Protein AF-A0A0N1IQA2-F1 (afdb_monomer)

Foldseek 3Di:
DVVVVVPPPPPDDDDDDDDPDDDDPPPPPDPDDPFQWDKDKDKDFDQWDQAPVRDIWGFDQDPPPPGGTDIDIAIATPAQAGDPDGFGKGFFWDKDKTKTKDKDFDPDPDPPPPDDDDDDPPDDAPDQDPVHGIDIDIDIGIHTHRDYIDGDHPCPCVPPPVVVVPD

Nearest PDB structures (foldseek):
  1aoc-assembly1_B  TM=6.860E-01  e=1.472E-03  Tachypleus tridentatus
  4ec7-assembly1_B  TM=6.957E-01  e=1.090E-02  Naja atra
  1b8k-assembly1_A-2  TM=7.485E-01  e=1.873E-02  Homo sapiens
  4edw-assembly1_V  TM=5.921E-01  e=2.026E-01  Homo sapiens

InterPro domains:
  IPR029034 Cystine-knot cytokine [G3DSA:2.10.90.10] (34-164)
  IPR029034 Cystine-knot cytokine [SSF57501] (10-104)
  IPR052444 Spaetzle/Toll ligand-like [PTHR23199] (16-161)

pLDDT: mean 76.98, std 18.84, range [36.66, 97.25]

Sequence (167 aa):
MLYRAINGDSAAGPERREDPGAPAPVPARYEGPPTPCPARVEYATPVFARNYQGVWRYVVQIPYEGYFTQTVEVTRCMQSRCHFLEGGCLSSPRWVSLLVAELHQQPQPSHEETLEGSSEKSIHCDTNTSQGCYQVRLYYDWFLVPGSCKCWRPDYFARYVRRHHEL

Structure (mmCIF, N/CA/C/O backbone):
data_AF-A0A0N1IQA2-F1
#
_entry.id   AF-A0A0N1IQA2-F1
#
loop_
_atom_site.group_PDB
_atom_site.id
_atom_site.type_symbol
_atom_site.label_atom_id
_atom_site.label_alt_id
_atom_site.label_comp_id
_atom_site.label_asym_id
_atom_site.label_entity_id
_atom_site.label_seq_id
_atom_site.pdbx_PDB_ins_code
_atom_site.Cartn_x
_atom_site.Cartn_y
_atom_site.Cartn_z
_atom_site.occupancy
_atom_site.B_iso_or_equiv
_atom_site.auth_seq_id
_atom_site.auth_comp_id
_atom_site.auth_asym_id
_atom_site.auth_atom_id
_atom_site.pdbx_PDB_model_num
ATOM 1 N N . MET A 1 1 ? 21.997 19.424 2.024 1.00 49.03 1 MET A N 1
ATOM 2 C CA . MET A 1 1 ? 22.907 19.220 0.871 1.00 49.03 1 MET A CA 1
ATOM 3 C C . MET A 1 1 ? 22.674 17.914 0.096 1.00 49.03 1 MET A C 1
ATOM 5 O O . MET A 1 1 ? 23.255 17.782 -0.968 1.00 49.03 1 MET A O 1
ATOM 9 N N . LEU A 1 2 ? 21.796 16.989 0.522 1.00 49.88 2 LEU A N 1
ATOM 10 C CA . LEU A 1 2 ? 21.521 15.762 -0.255 1.00 49.88 2 LEU A CA 1
ATOM 11 C C . LEU A 1 2 ? 20.707 15.979 -1.551 1.00 49.88 2 LEU A C 1
ATOM 13 O O . LEU A 1 2 ? 20.828 15.186 -2.475 1.00 49.88 2 LEU A O 1
ATOM 17 N N . TYR A 1 3 ? 19.919 17.054 -1.658 1.00 43.47 3 TYR A N 1
ATOM 18 C CA . TYR A 1 3 ? 19.039 17.287 -2.817 1.00 43.47 3 TYR A CA 1
ATOM 19 C C . TYR A 1 3 ? 19.759 17.709 -4.112 1.00 43.47 3 TYR A C 1
ATOM 21 O O . TYR A 1 3 ? 19.180 17.595 -5.186 1.00 43.47 3 TYR A O 1
ATOM 29 N N . ARG A 1 4 ? 21.015 18.177 -4.045 1.00 46.56 4 ARG A N 1
ATOM 30 C CA . ARG A 1 4 ? 21.777 18.590 -5.242 1.00 46.56 4 ARG A CA 1
ATOM 31 C C . ARG A 1 4 ? 22.541 17.451 -5.920 1.00 46.56 4 ARG A C 1
ATOM 33 O O . ARG A 1 4 ? 22.899 17.583 -7.081 1.00 46.56 4 ARG A O 1
ATOM 40 N N . ALA A 1 5 ? 22.747 16.326 -5.237 1.00 48.84 5 ALA A N 1
ATOM 41 C CA . ALA A 1 5 ? 23.515 15.205 -5.783 1.00 48.84 5 ALA A CA 1
ATOM 42 C C . ALA A 1 5 ? 22.717 14.328 -6.768 1.00 48.84 5 ALA A C 1
ATOM 44 O O . ALA A 1 5 ? 23.304 13.534 -7.492 1.00 48.84 5 ALA A O 1
ATOM 45 N N . ILE A 1 6 ? 21.387 14.463 -6.805 1.00 57.91 6 ILE A N 1
ATOM 46 C CA . ILE A 1 6 ? 20.503 13.589 -7.596 1.00 57.91 6 ILE A CA 1
ATOM 47 C C . ILE A 1 6 ? 20.176 14.207 -8.970 1.00 57.91 6 ILE A C 1
ATOM 49 O O . ILE A 1 6 ? 19.879 13.485 -9.914 1.00 57.91 6 ILE A O 1
ATOM 53 N N . ASN A 1 7 ? 20.312 15.532 -9.113 1.00 51.97 7 ASN A N 1
ATOM 54 C CA . ASN A 1 7 ? 19.983 16.267 -10.341 1.00 51.97 7 ASN A CA 1
ATOM 55 C C . ASN A 1 7 ? 21.190 16.554 -11.254 1.00 51.97 7 ASN A C 1
ATOM 57 O O . ASN A 1 7 ? 21.105 17.436 -12.102 1.00 51.97 7 ASN A O 1
ATOM 61 N N . GLY A 1 8 ? 22.297 15.816 -11.112 1.00 50.06 8 GLY A N 1
ATOM 62 C CA . GLY A 1 8 ? 23.388 15.855 -12.091 1.00 50.06 8 GLY A CA 1
ATOM 63 C C . GLY A 1 8 ? 24.014 17.238 -12.299 1.00 50.06 8 GLY A C 1
ATOM 64 O O . GLY A 1 8 ? 24.260 17.624 -13.439 1.00 50.06 8 GLY A O 1
ATOM 65 N N . ASP A 1 9 ? 24.292 17.976 -11.221 1.00 41.97 9 ASP A N 1
ATOM 66 C CA . ASP A 1 9 ? 25.138 19.169 -11.310 1.00 41.97 9 ASP A CA 1
ATOM 67 C C . ASP A 1 9 ? 26.577 18.711 -11.599 1.00 41.97 9 ASP A C 1
ATOM 69 O O . ASP A 1 9 ? 27.296 18.226 -10.722 1.00 41.97 9 ASP A O 1
ATOM 73 N N . SER A 1 10 ? 26.980 18.807 -12.867 1.00 55.59 10 SER A N 1
ATOM 74 C CA . SER A 1 10 ? 28.350 18.553 -13.314 1.00 55.59 10 SER A CA 1
ATOM 75 C C . SER A 1 10 ? 29.241 19.716 -12.875 1.00 55.59 10 SER A C 1
ATOM 77 O O . SER A 1 10 ? 29.574 20.602 -13.657 1.00 55.59 10 SER A O 1
ATOM 79 N N . ALA A 1 11 ? 29.613 19.730 -11.597 1.00 46.84 11 ALA A N 1
ATOM 80 C CA . ALA A 1 11 ? 30.623 20.636 -11.072 1.00 46.84 11 ALA A CA 1
ATOM 81 C C . ALA A 1 11 ? 32.022 20.144 -11.490 1.00 46.84 11 ALA A C 1
ATOM 83 O O . ALA A 1 11 ? 32.588 19.242 -10.879 1.00 46.84 11 ALA A O 1
ATOM 84 N N . ALA A 1 12 ? 32.511 20.734 -12.584 1.00 50.34 12 ALA A N 1
ATOM 85 C CA . ALA A 1 12 ? 33.908 21.001 -12.943 1.00 50.34 12 ALA A CA 1
ATOM 86 C C . ALA A 1 12 ? 34.992 20.037 -12.404 1.00 50.34 12 ALA A C 1
ATOM 88 O O . ALA A 1 12 ? 35.503 20.194 -11.295 1.00 50.34 12 ALA A O 1
ATOM 89 N N . GLY A 1 13 ? 35.421 19.100 -13.257 1.00 47.38 13 GLY A N 1
ATOM 90 C CA . GLY A 1 13 ? 36.760 18.493 -13.202 1.00 47.38 13 GLY A CA 1
ATOM 91 C C . GLY A 1 13 ? 37.785 19.327 -13.995 1.00 47.38 13 GLY A C 1
ATOM 92 O O . GLY A 1 13 ? 37.379 20.205 -14.756 1.00 47.38 13 GLY A O 1
ATOM 93 N N . PRO A 1 14 ? 39.102 19.090 -13.827 1.00 43.81 14 PRO A N 1
ATOM 94 C CA . PRO A 1 14 ? 40.144 20.029 -14.235 1.00 43.81 14 PRO A CA 1
ATOM 95 C C . PRO A 1 14 ? 40.228 20.195 -15.758 1.00 43.81 14 PRO A C 1
ATOM 97 O O . PRO A 1 14 ? 40.210 19.226 -16.518 1.00 43.81 14 PRO A O 1
ATOM 100 N N . GLU A 1 15 ? 40.342 21.457 -16.163 1.00 47.34 15 GLU A N 1
ATOM 101 C CA . GLU A 1 15 ? 40.371 21.986 -17.525 1.00 47.34 15 GLU A CA 1
ATOM 102 C C . GLU A 1 15 ? 41.463 21.312 -18.377 1.00 47.34 15 GLU A C 1
ATOM 104 O O . GLU A 1 15 ? 42.663 21.539 -18.200 1.00 47.34 15 GLU A O 1
ATOM 109 N N . ARG A 1 16 ? 41.056 20.443 -19.312 1.00 53.16 16 ARG A N 1
ATOM 110 C CA . ARG A 1 16 ? 41.934 19.962 -20.384 1.00 53.16 16 ARG A CA 1
ATOM 111 C C . ARG A 1 16 ? 41.804 20.909 -21.571 1.00 53.16 16 ARG A C 1
ATOM 113 O O . ARG A 1 16 ? 40.753 20.978 -22.193 1.00 53.16 16 ARG A O 1
ATOM 120 N N . ARG A 1 17 ? 42.915 21.596 -21.842 1.00 55.62 17 ARG A N 1
ATOM 121 C CA . ARG A 1 17 ? 43.250 22.412 -23.018 1.00 55.62 17 ARG A CA 1
ATOM 122 C C . ARG A 1 17 ? 42.466 21.998 -24.276 1.00 55.62 17 ARG A C 1
ATOM 124 O O . ARG A 1 17 ? 42.678 20.903 -24.791 1.00 55.62 17 ARG A O 1
ATOM 131 N N . GLU A 1 18 ? 41.583 22.882 -24.734 1.00 49.72 18 GLU A N 1
ATOM 132 C CA . GLU A 1 18 ? 40.756 22.701 -25.931 1.00 49.72 18 GLU A CA 1
ATOM 133 C C . GLU A 1 18 ? 41.601 22.753 -27.219 1.00 49.72 18 GLU A C 1
ATOM 135 O O . GLU A 1 18 ? 42.456 23.627 -27.384 1.00 49.72 18 GLU A O 1
ATOM 140 N N . ASP A 1 19 ? 41.348 21.807 -28.125 1.00 48.44 19 ASP A N 1
ATOM 141 C CA . ASP A 1 19 ? 41.850 21.767 -29.503 1.00 48.44 19 ASP A CA 1
ATOM 142 C C . ASP A 1 19 ? 40.754 22.348 -30.427 1.00 48.44 19 ASP A C 1
ATOM 144 O O . ASP A 1 19 ? 39.625 21.837 -30.416 1.00 48.44 19 ASP A O 1
ATOM 148 N N . PRO A 1 20 ? 40.997 23.443 -31.174 1.00 51.84 20 PRO A N 1
ATOM 149 C CA . PRO A 1 20 ? 39.955 24.119 -31.935 1.00 51.84 20 PRO A CA 1
ATOM 150 C C . PRO A 1 20 ? 39.742 23.421 -33.284 1.00 51.84 20 PRO A C 1
ATOM 152 O O . PRO A 1 20 ? 40.435 23.710 -34.257 1.00 51.84 20 PRO A O 1
ATOM 155 N N . GLY A 1 21 ? 38.754 22.527 -33.385 1.00 57.66 21 GLY A N 1
ATOM 156 C CA . GLY A 1 21 ? 38.378 22.015 -34.711 1.00 57.66 21 GLY A CA 1
ATOM 157 C C . GLY A 1 21 ? 37.403 20.848 -34.813 1.00 57.66 21 GLY A C 1
ATOM 158 O O . GLY A 1 21 ? 36.982 20.541 -35.925 1.00 57.66 21 GLY A O 1
ATOM 159 N N . ALA A 1 22 ? 37.004 20.201 -33.717 1.00 56.69 22 ALA A N 1
ATOM 160 C CA . ALA A 1 22 ? 36.025 19.117 -33.781 1.00 56.69 22 ALA A CA 1
ATOM 161 C C . ALA A 1 22 ? 34.660 19.592 -33.252 1.00 56.69 22 ALA A C 1
ATOM 163 O O . ALA A 1 22 ? 34.594 20.051 -32.110 1.00 56.69 22 ALA A O 1
ATOM 164 N N . PRO A 1 23 ? 33.554 19.479 -34.017 1.00 55.62 23 PRO A N 1
ATOM 165 C CA . PRO A 1 23 ? 32.232 19.631 -33.430 1.00 55.62 23 PRO A CA 1
ATOM 166 C C . PRO A 1 23 ? 32.086 18.572 -32.335 1.00 55.62 23 PRO A C 1
ATOM 168 O O . PRO A 1 23 ? 32.235 17.375 -32.594 1.00 55.62 23 PRO A O 1
ATOM 171 N N . ALA A 1 24 ? 31.841 19.020 -31.103 1.00 62.94 24 ALA A N 1
ATOM 172 C CA . ALA A 1 24 ? 31.576 18.128 -29.986 1.00 62.94 24 ALA A CA 1
ATOM 173 C C . ALA A 1 24 ? 30.459 17.145 -30.389 1.00 62.94 24 ALA A C 1
ATOM 175 O O . ALA A 1 24 ? 29.434 17.592 -30.918 1.00 62.94 24 ALA A O 1
ATOM 176 N N . PRO A 1 25 ? 30.620 15.825 -30.176 1.00 59.69 25 PRO A N 1
ATOM 177 C CA . PRO A 1 25 ? 29.540 14.886 -30.419 1.00 59.69 25 PRO A CA 1
ATOM 178 C C . PRO A 1 25 ? 28.387 15.277 -29.498 1.00 59.69 25 PRO A C 1
ATOM 180 O O . PRO A 1 25 ? 28.492 15.183 -28.276 1.00 59.69 25 PRO A O 1
ATOM 183 N N . VAL A 1 26 ? 27.300 15.769 -30.090 1.00 62.41 26 VAL A N 1
ATOM 184 C CA . VAL A 1 26 ? 26.056 16.038 -29.372 1.00 62.41 26 VAL A CA 1
ATOM 185 C C . VAL A 1 26 ? 25.669 14.715 -28.707 1.00 62.41 26 VAL A C 1
ATOM 187 O O . VAL A 1 26 ? 25.480 13.734 -29.433 1.00 62.41 26 VAL A O 1
ATOM 190 N N . PRO A 1 27 ? 25.609 14.615 -27.365 1.00 61.78 27 PRO A N 1
ATOM 191 C CA . PRO A 1 27 ? 25.209 13.369 -26.737 1.00 61.78 27 PRO A CA 1
ATOM 192 C C . PRO A 1 27 ? 23.808 13.051 -27.247 1.00 61.78 27 PRO A C 1
ATOM 194 O O . PRO A 1 27 ? 22.903 13.881 -27.126 1.00 61.78 27 PRO A O 1
ATOM 197 N N . ALA A 1 28 ? 23.655 11.888 -27.886 1.00 64.81 28 ALA A N 1
ATOM 198 C CA . ALA A 1 28 ? 22.371 11.410 -28.370 1.00 64.81 28 ALA A CA 1
ATOM 199 C C . ALA A 1 28 ? 21.373 11.518 -27.213 1.00 64.81 28 ALA A C 1
ATOM 201 O O . ALA A 1 28 ? 21.517 10.829 -26.201 1.00 64.81 28 ALA A O 1
ATOM 202 N N . ARG A 1 29 ? 20.414 12.449 -27.314 1.00 67.44 29 ARG A N 1
ATOM 203 C CA . ARG A 1 29 ? 19.373 12.600 -26.298 1.00 67.44 29 ARG A CA 1
ATOM 204 C C . ARG A 1 29 ? 18.572 11.312 -26.315 1.00 67.44 29 ARG A C 1
ATOM 206 O O . ARG A 1 29 ? 17.855 11.033 -27.269 1.00 67.44 29 ARG A O 1
ATOM 213 N N . TYR A 1 30 ? 18.759 10.511 -25.279 1.00 71.44 30 TYR A N 1
ATOM 214 C CA . TYR A 1 30 ? 18.003 9.294 -25.092 1.00 71.44 30 TYR A CA 1
ATOM 215 C C . TYR A 1 30 ? 16.522 9.662 -24.904 1.00 71.44 30 TYR A C 1
ATOM 217 O O . TYR A 1 30 ? 16.180 10.350 -23.947 1.00 71.44 30 TYR A O 1
ATOM 225 N N . GLU A 1 31 ? 15.661 9.259 -25.843 1.00 81.62 31 GLU A N 1
ATOM 226 C CA . GLU A 1 31 ? 14.232 9.630 -25.880 1.00 81.62 31 GLU A CA 1
ATOM 227 C C . GLU A 1 31 ? 13.337 8.666 -25.076 1.00 81.62 31 GLU A C 1
ATOM 229 O O . GLU A 1 31 ? 12.130 8.865 -24.949 1.00 81.62 31 GLU A O 1
ATOM 234 N N . GLY A 1 32 ? 13.914 7.599 -24.517 1.00 80.56 32 GLY A N 1
ATOM 235 C CA . GLY A 1 32 ? 13.177 6.643 -23.697 1.00 80.56 32 GLY A CA 1
ATOM 236 C C . GLY A 1 32 ? 13.013 7.089 -22.236 1.00 80.56 32 GLY A C 1
ATOM 237 O O . GLY A 1 32 ? 13.513 8.136 -21.820 1.00 80.56 32 GLY A O 1
ATOM 238 N N . PRO A 1 33 ? 12.297 6.292 -21.425 1.00 88.25 33 PRO A N 1
ATOM 239 C CA . PRO A 1 33 ? 11.986 6.658 -20.050 1.00 88.25 33 PRO A CA 1
ATOM 240 C C . PRO A 1 33 ? 13.237 6.794 -19.164 1.00 88.25 33 PRO A C 1
ATOM 242 O O . PRO A 1 33 ? 14.233 6.106 -19.380 1.00 88.25 33 PRO A O 1
ATOM 245 N N . PRO A 1 34 ? 13.173 7.606 -18.093 1.00 87.94 34 PRO A N 1
ATOM 246 C CA . PRO A 1 34 ? 14.312 7.830 -17.198 1.00 87.94 34 PRO A CA 1
ATOM 247 C C . PRO A 1 34 ? 14.717 6.582 -16.397 1.00 87.94 34 PRO A C 1
ATOM 249 O O . PRO A 1 34 ? 15.806 6.536 -15.831 1.00 87.94 34 PRO A O 1
ATOM 252 N N . THR A 1 35 ? 13.850 5.567 -16.321 1.00 91.94 35 THR A N 1
ATOM 253 C CA . THR A 1 35 ? 14.120 4.299 -15.638 1.00 91.94 35 THR A CA 1
ATOM 254 C C . THR A 1 35 ? 13.782 3.115 -16.548 1.00 91.94 35 THR A C 1
ATOM 256 O O . THR A 1 35 ? 12.845 3.202 -17.346 1.00 91.94 35 THR A O 1
ATOM 259 N N . PRO A 1 36 ? 14.467 1.962 -16.401 1.00 93.75 36 PRO A N 1
ATOM 260 C CA . PRO A 1 36 ? 14.134 0.750 -17.155 1.00 93.75 36 PRO A CA 1
ATOM 261 C C . PRO A 1 36 ? 12.693 0.271 -16.945 1.00 93.75 36 PRO A C 1
ATOM 263 O O . PRO A 1 36 ? 12.145 -0.407 -17.808 1.00 93.75 36 PRO A O 1
ATOM 266 N N . CYS A 1 37 ? 12.101 0.612 -15.798 1.00 95.25 37 CYS A N 1
ATOM 267 C CA . CYS A 1 37 ? 10.721 0.312 -15.457 1.00 95.25 37 CYS A CA 1
ATOM 268 C C . CYS A 1 37 ? 10.008 1.581 -14.972 1.00 95.25 37 CYS A C 1
ATOM 270 O O . CYS A 1 37 ? 10.126 1.933 -13.791 1.00 95.25 37 CYS A O 1
ATOM 272 N N . PRO A 1 38 ? 9.259 2.259 -15.857 1.00 95.25 38 PRO A N 1
ATOM 273 C CA . PRO A 1 38 ? 8.406 3.372 -15.471 1.00 95.25 38 PRO A CA 1
ATOM 274 C C . PRO A 1 38 ? 7.377 2.929 -14.430 1.00 95.25 38 PRO A C 1
ATOM 276 O O . PRO A 1 38 ? 6.777 1.853 -14.53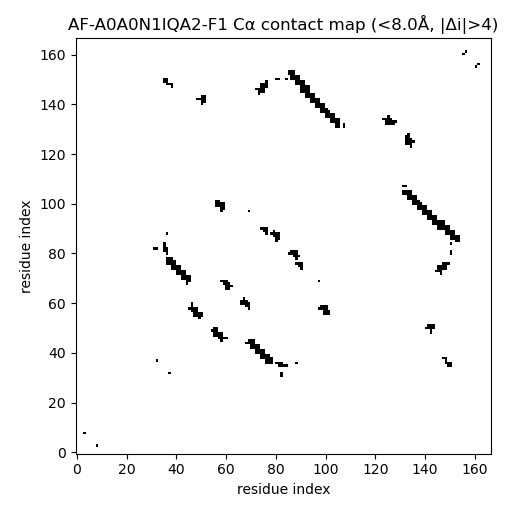7 1.00 95.25 38 PRO A O 1
ATOM 279 N N . ALA A 1 39 ? 7.168 3.765 -13.419 1.00 96.06 39 ALA A N 1
ATOM 280 C CA . ALA A 1 39 ? 6.268 3.483 -12.314 1.00 96.06 39 ALA A CA 1
ATOM 281 C C . ALA A 1 39 ? 5.309 4.647 -12.085 1.00 96.06 39 ALA A C 1
ATOM 283 O O . ALA A 1 39 ? 5.645 5.801 -12.342 1.00 96.06 39 ALA A O 1
ATOM 284 N N . ARG A 1 40 ? 4.132 4.327 -11.551 1.00 95.81 40 ARG A N 1
ATOM 285 C CA . ARG A 1 40 ? 3.150 5.298 -11.079 1.00 95.81 40 ARG A CA 1
ATOM 286 C C . ARG A 1 40 ? 2.942 5.123 -9.583 1.00 95.81 40 ARG A C 1
ATOM 288 O O . ARG A 1 40 ? 2.846 3.996 -9.095 1.00 95.81 40 ARG A O 1
ATOM 295 N N . VAL A 1 41 ? 2.846 6.250 -8.893 1.00 97.19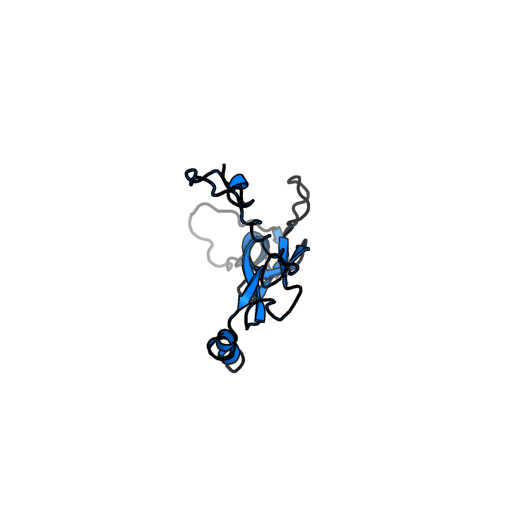 41 VAL A N 1
ATOM 296 C CA . VAL A 1 41 ? 2.480 6.337 -7.481 1.00 97.19 41 VAL A CA 1
ATOM 297 C C . VAL A 1 41 ? 0.986 6.619 -7.366 1.00 97.19 41 VAL A C 1
ATOM 299 O O . VAL A 1 41 ? 0.452 7.481 -8.062 1.00 97.19 41 VAL A O 1
ATOM 302 N N . GLU A 1 42 ? 0.316 5.885 -6.487 1.00 96.56 42 GLU A N 1
ATOM 303 C CA . GLU A 1 42 ? -1.068 6.120 -6.089 1.00 96.56 42 GLU A CA 1
ATOM 304 C C . GLU A 1 42 ? -1.162 6.227 -4.572 1.00 96.56 42 GLU A C 1
ATOM 306 O O . GLU A 1 42 ? -0.535 5.453 -3.854 1.00 96.56 42 GLU A O 1
ATOM 311 N N . TYR A 1 43 ? -1.972 7.157 -4.079 1.00 95.44 43 TYR A N 1
ATOM 312 C CA . TYR A 1 43 ? -2.231 7.301 -2.651 1.00 95.44 43 TYR A CA 1
ATOM 313 C C . TYR A 1 43 ? -3.538 6.600 -2.286 1.00 95.44 43 TYR A C 1
ATOM 315 O O . TYR A 1 43 ? -4.568 6.832 -2.917 1.00 95.44 43 TYR A O 1
ATOM 323 N N . ALA A 1 44 ? -3.491 5.745 -1.268 1.00 93.44 44 ALA A N 1
ATOM 324 C CA . ALA A 1 44 ? -4.642 5.009 -0.759 1.00 93.44 44 ALA A CA 1
ATOM 325 C C . ALA A 1 44 ? -4.857 5.296 0.730 1.00 93.44 44 ALA A C 1
ATOM 327 O O . ALA A 1 44 ? -3.896 5.391 1.489 1.00 93.44 44 ALA A O 1
ATOM 328 N N . THR A 1 45 ? -6.115 5.382 1.154 1.00 93.12 45 THR A N 1
ATOM 329 C CA . THR A 1 45 ? -6.528 5.554 2.556 1.00 93.12 45 THR A CA 1
ATOM 330 C C . THR A 1 45 ? -7.306 4.314 3.012 1.00 93.12 45 THR A C 1
ATOM 332 O O . THR A 1 45 ? -8.539 4.311 3.009 1.00 93.12 45 THR A O 1
ATOM 335 N N . PRO A 1 46 ? -6.619 3.198 3.326 1.00 92.25 46 PRO A N 1
ATOM 336 C CA . PRO A 1 46 ? -7.297 1.948 3.645 1.00 92.25 46 PRO A CA 1
ATOM 337 C C . PRO A 1 46 ? -8.077 2.064 4.959 1.00 92.25 46 PRO A C 1
ATOM 339 O O . PRO A 1 46 ? -7.548 2.545 5.954 1.00 92.25 46 PRO A O 1
ATOM 342 N N . VAL A 1 47 ? -9.317 1.568 4.965 1.00 91.38 47 VAL A N 1
ATOM 343 C CA . VAL A 1 47 ? -10.084 1.286 6.198 1.00 91.38 47 VAL A CA 1
ATOM 344 C C . VAL A 1 47 ? -9.785 -0.134 6.690 1.00 91.38 47 VAL A C 1
ATOM 346 O O . VAL A 1 47 ? -9.735 -0.398 7.887 1.00 91.38 47 VAL A O 1
ATOM 349 N N . PHE A 1 48 ? -9.514 -1.048 5.756 1.00 92.88 48 PHE A N 1
ATOM 350 C CA . PHE A 1 48 ? -9.127 -2.426 6.030 1.00 92.88 48 PHE A CA 1
ATOM 351 C C . PHE A 1 48 ? -7.885 -2.781 5.220 1.00 92.88 48 PHE A C 1
ATOM 353 O O . PHE A 1 48 ? -7.788 -2.437 4.040 1.00 92.88 48 PHE A O 1
ATOM 360 N N . ALA A 1 49 ? -6.954 -3.506 5.833 1.00 93.94 49 ALA A N 1
ATOM 361 C CA . ALA A 1 49 ? -5.760 -3.995 5.155 1.00 93.94 49 ALA A CA 1
ATOM 362 C C . ALA A 1 49 ? -5.351 -5.372 5.687 1.00 93.94 49 ALA A C 1
ATOM 364 O O . ALA A 1 49 ? -5.594 -5.692 6.850 1.00 93.94 49 ALA A O 1
ATOM 365 N N . ARG A 1 50 ? -4.721 -6.191 4.838 1.00 94.38 50 ARG A N 1
ATOM 366 C CA . ARG A 1 50 ? -4.080 -7.441 5.266 1.00 94.38 50 ARG A CA 1
ATOM 367 C C . ARG A 1 50 ? -2.642 -7.172 5.669 1.00 94.38 50 ARG A C 1
ATOM 369 O O . ARG A 1 50 ? -1.888 -6.614 4.873 1.00 94.38 50 ARG A O 1
ATOM 376 N N . ASN A 1 51 ? -2.269 -7.584 6.872 1.00 93.38 51 ASN A N 1
ATOM 377 C CA . ASN A 1 51 ? -0.891 -7.481 7.336 1.00 93.38 51 ASN A CA 1
ATOM 378 C C . ASN A 1 51 ? 0.029 -8.487 6.615 1.00 93.38 51 ASN A C 1
ATOM 380 O O . ASN A 1 51 ? -0.413 -9.276 5.775 1.00 93.38 51 ASN A O 1
ATOM 384 N N . TYR A 1 52 ? 1.318 -8.486 6.955 1.00 92.56 52 TYR A N 1
ATOM 385 C CA . TYR A 1 52 ? 2.304 -9.394 6.350 1.00 92.56 52 TYR A CA 1
ATOM 386 C C . TYR A 1 52 ? 2.030 -10.891 6.577 1.00 92.56 52 TYR A C 1
ATOM 388 O O . TYR A 1 52 ? 2.554 -11.721 5.840 1.00 92.56 52 TYR A O 1
ATOM 396 N N . GLN A 1 53 ? 1.201 -11.233 7.567 1.00 93.81 53 GLN A N 1
ATOM 397 C CA . GLN A 1 53 ? 0.759 -12.599 7.864 1.00 93.81 53 GLN A CA 1
ATOM 398 C C . GLN A 1 53 ? -0.553 -12.961 7.145 1.00 93.81 53 GLN A C 1
ATOM 400 O O . GLN A 1 53 ? -1.057 -14.068 7.303 1.00 93.81 53 GLN A O 1
ATOM 405 N N . GLY A 1 54 ? -1.133 -12.039 6.368 1.00 92.88 54 GLY A N 1
ATOM 406 C CA . GLY A 1 54 ? -2.399 -12.237 5.658 1.00 92.88 54 GLY A CA 1
ATOM 407 C C . GLY A 1 54 ? -3.656 -11.986 6.499 1.00 92.88 54 GLY A C 1
ATOM 408 O O . GLY A 1 54 ? -4.763 -12.195 6.000 1.00 92.88 54 GLY A O 1
ATOM 409 N N . VAL A 1 55 ? -3.516 -11.507 7.738 1.00 93.69 55 VAL A N 1
ATOM 410 C CA . VAL A 1 55 ? -4.634 -11.231 8.652 1.00 93.69 55 VAL A CA 1
ATOM 411 C C . VAL A 1 55 ? -5.239 -9.864 8.343 1.00 93.69 55 VAL A C 1
ATOM 413 O O . VAL A 1 55 ? -4.519 -8.870 8.240 1.00 93.69 55 VAL A O 1
ATOM 416 N N . TRP A 1 56 ? -6.565 -9.800 8.206 1.00 94.31 56 TRP A N 1
ATOM 417 C CA . TRP A 1 56 ? -7.293 -8.541 8.042 1.00 94.31 56 TRP A CA 1
ATOM 418 C C . TRP A 1 56 ? -7.279 -7.722 9.330 1.00 94.31 56 TRP A C 1
ATOM 420 O O . TRP A 1 56 ? -7.590 -8.239 10.401 1.00 94.31 56 TRP A O 1
ATOM 430 N N . ARG A 1 57 ? -6.956 -6.436 9.211 1.00 94.50 57 ARG A N 1
ATOM 431 C CA . ARG A 1 57 ? -6.927 -5.473 10.311 1.00 94.50 57 ARG A CA 1
ATOM 432 C C . ARG A 1 57 ? -7.757 -4.245 9.970 1.00 94.50 57 ARG A C 1
ATOM 434 O O . ARG A 1 57 ? -7.787 -3.821 8.8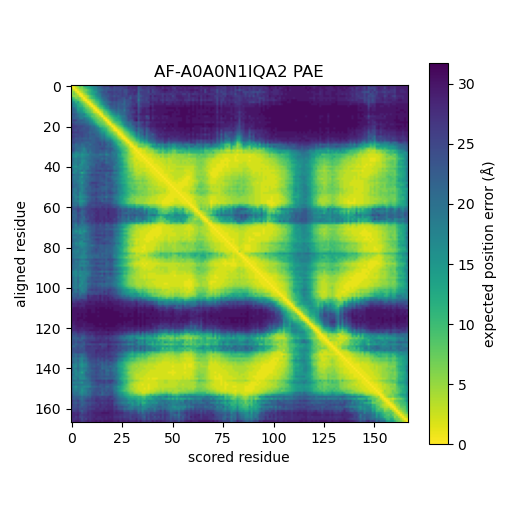11 1.00 94.50 57 ARG A O 1
ATOM 441 N N . TYR A 1 58 ? -8.411 -3.687 10.987 1.00 93.50 58 TYR A N 1
ATOM 442 C CA . TYR A 1 58 ? -9.101 -2.407 10.891 1.00 93.50 58 TYR A CA 1
ATOM 443 C C . TYR A 1 58 ? -8.086 -1.284 11.081 1.00 93.50 58 TYR A C 1
ATOM 445 O O . TYR A 1 58 ? -7.459 -1.190 12.136 1.00 93.50 58 TYR A O 1
ATOM 453 N N . VAL A 1 59 ? -7.896 -0.463 10.055 1.00 93.12 59 VAL A N 1
ATOM 454 C CA . VAL A 1 59 ? -6.984 0.681 10.094 1.00 93.12 59 VAL A CA 1
ATOM 455 C C . VAL A 1 59 ? -7.713 1.839 10.753 1.00 93.12 59 VAL A C 1
ATOM 457 O O . VAL A 1 59 ? -8.787 2.255 10.319 1.00 93.12 59 VAL A O 1
ATOM 460 N N . VAL A 1 60 ? -7.131 2.345 11.833 1.00 89.81 60 VAL A N 1
ATOM 461 C CA . VAL A 1 60 ? -7.803 3.309 12.699 1.00 89.81 60 VAL A CA 1
ATOM 462 C C . VAL A 1 60 ? -7.763 4.693 12.064 1.00 89.81 60 VAL A C 1
ATOM 464 O O . VAL A 1 60 ? -6.734 5.142 11.552 1.00 89.81 60 VAL A O 1
ATOM 467 N N . GLN A 1 61 ? -8.905 5.366 12.139 1.00 83.31 61 GLN A N 1
ATOM 468 C CA . GLN A 1 61 ? -9.086 6.782 11.850 1.00 83.31 61 GLN A CA 1
ATOM 469 C C . GLN A 1 61 ? -9.433 7.446 13.185 1.00 83.31 61 GLN A C 1
ATOM 471 O O . GLN A 1 61 ? -10.457 7.094 13.767 1.00 83.31 61 GLN A O 1
ATOM 476 N N . ILE A 1 62 ? -8.575 8.326 13.717 1.00 72.88 62 ILE A N 1
ATOM 477 C CA . ILE A 1 62 ? -8.803 8.958 15.028 1.00 72.88 62 ILE A CA 1
ATOM 478 C C . ILE A 1 62 ? -9.412 10.351 14.813 1.00 72.88 62 ILE A C 1
ATOM 480 O O . ILE A 1 62 ? -8.686 11.279 14.460 1.00 72.88 62 ILE A O 1
ATOM 484 N N . PRO A 1 63 ? -10.723 10.545 15.044 1.00 57.94 63 PRO A N 1
ATOM 485 C CA . PRO A 1 63 ? -11.421 11.783 14.686 1.00 57.94 63 PRO A CA 1
ATOM 486 C C . PRO A 1 63 ? -11.037 13.041 15.495 1.00 57.94 63 PRO A C 1
ATOM 488 O O . PRO A 1 63 ? -11.610 14.097 15.250 1.00 57.94 63 PRO A O 1
ATOM 491 N N . TYR A 1 64 ? -10.064 12.984 16.411 1.00 65.44 64 TYR A N 1
ATOM 492 C CA . TYR A 1 64 ? -9.723 14.111 17.297 1.00 65.44 64 TYR A CA 1
ATOM 493 C C . TYR A 1 64 ? -8.227 14.427 17.416 1.00 65.44 64 TYR A C 1
ATOM 495 O O . TYR A 1 64 ? -7.869 15.399 18.073 1.00 65.44 64 TYR A O 1
ATOM 503 N N . GLU A 1 65 ? -7.350 13.678 16.744 1.00 68.25 65 GLU A N 1
ATOM 504 C CA . GLU A 1 65 ? -5.904 13.967 16.744 1.00 68.25 65 GLU A CA 1
ATOM 505 C C . GLU A 1 65 ? -5.482 14.950 15.635 1.00 68.25 65 GLU A C 1
ATOM 507 O O . GLU A 1 65 ? -4.298 15.168 15.389 1.00 68.25 65 GLU A O 1
ATOM 512 N N . GLY A 1 66 ? -6.450 15.579 14.960 1.00 64.56 66 GLY A N 1
ATOM 513 C CA . GLY A 1 66 ? -6.197 16.565 13.905 1.00 64.56 66 GLY A CA 1
ATOM 514 C C . GLY A 1 66 ? -5.848 15.966 12.537 1.00 64.56 66 GLY A C 1
ATOM 515 O O . GLY A 1 66 ? -5.615 16.720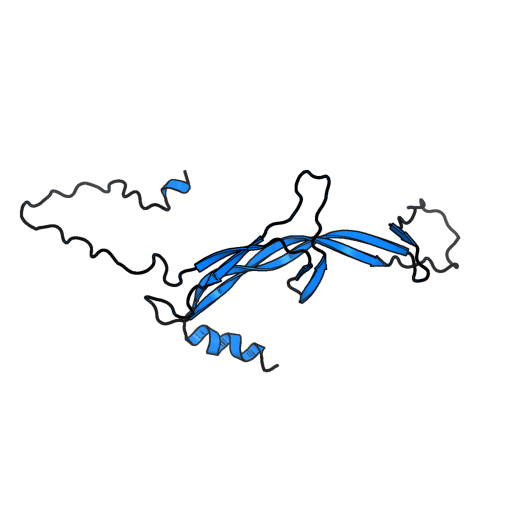 11.594 1.00 64.56 66 GLY A O 1
ATOM 516 N N . TYR A 1 67 ? -5.856 14.637 12.390 1.00 67.56 67 TYR A N 1
ATOM 517 C CA . TYR A 1 67 ? -5.701 13.936 11.112 1.00 67.56 67 TYR A CA 1
ATOM 518 C C . TYR A 1 67 ? -6.753 12.821 10.966 1.00 67.56 67 TYR A C 1
ATOM 520 O O . TYR A 1 67 ? -6.943 12.005 11.860 1.00 67.56 67 TYR A O 1
ATOM 528 N N . PHE A 1 68 ? -7.464 12.787 9.832 1.00 64.56 68 PHE A N 1
ATOM 529 C CA . PHE A 1 68 ? -8.635 11.913 9.640 1.00 64.56 68 PHE A CA 1
ATOM 530 C C . PHE A 1 68 ? -8.301 10.517 9.098 1.00 64.56 68 PHE A C 1
ATOM 532 O O . PHE A 1 68 ? -9.051 9.573 9.319 1.00 64.56 68 PHE A O 1
ATOM 539 N N . THR A 1 69 ? -7.201 10.366 8.359 1.00 80.56 69 THR A N 1
ATOM 540 C CA . THR A 1 69 ? -6.914 9.144 7.596 1.00 80.56 69 THR A CA 1
ATOM 541 C C . THR A 1 69 ? -5.420 8.871 7.510 1.00 80.56 69 THR A C 1
ATOM 543 O O . THR A 1 69 ? -4.637 9.792 7.280 1.00 80.56 69 THR A O 1
ATOM 546 N N . GLN A 1 70 ? -5.026 7.601 7.597 1.00 89.19 70 GLN A N 1
ATOM 547 C CA . GLN A 1 70 ? -3.661 7.172 7.296 1.00 89.19 70 GLN A CA 1
ATOM 548 C C . GLN A 1 70 ? -3.527 6.931 5.787 1.00 89.19 70 GLN A C 1
ATOM 550 O O . GLN A 1 70 ? -4.149 6.020 5.239 1.00 89.19 70 GLN A O 1
ATOM 555 N N . THR A 1 71 ? -2.735 7.762 5.110 1.00 91.94 71 THR A N 1
ATOM 556 C CA . THR A 1 71 ? -2.503 7.661 3.663 1.00 91.94 71 THR A CA 1
ATOM 557 C C . THR A 1 71 ? -1.242 6.856 3.374 1.00 91.94 71 THR A C 1
ATOM 559 O O . THR A 1 71 ? -0.187 7.092 3.958 1.00 91.94 71 THR A O 1
ATOM 562 N N . VAL A 1 72 ? -1.331 5.932 2.422 1.00 94.62 72 VAL A N 1
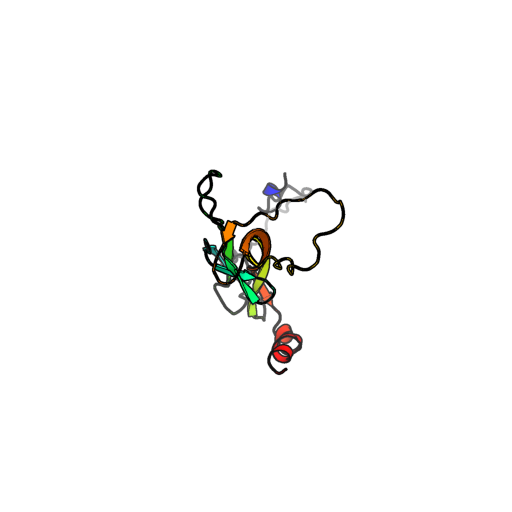ATOM 563 C CA . VAL A 1 72 ? -0.237 5.056 2.013 1.00 94.62 72 VAL A CA 1
ATOM 564 C C . VAL A 1 72 ? 0.057 5.232 0.531 1.00 94.62 72 VAL A C 1
ATOM 566 O O . VAL A 1 72 ? -0.831 5.135 -0.310 1.00 94.62 72 VAL A O 1
ATOM 569 N N . GLU A 1 73 ? 1.329 5.446 0.215 1.00 96.31 73 GLU A N 1
ATOM 570 C CA . GLU A 1 73 ? 1.847 5.449 -1.152 1.00 96.31 73 GLU A CA 1
ATOM 571 C C . GLU A 1 73 ? 2.009 4.022 -1.704 1.00 96.31 73 GLU A C 1
ATOM 573 O O . GLU A 1 73 ? 2.706 3.182 -1.124 1.00 96.31 73 GLU A O 1
ATOM 578 N N . VAL A 1 74 ? 1.370 3.757 -2.838 1.00 96.62 74 VAL A N 1
ATOM 579 C CA . VAL A 1 74 ? 1.359 2.478 -3.545 1.00 96.62 74 VAL A CA 1
ATOM 580 C C . VAL A 1 74 ? 1.985 2.667 -4.922 1.00 96.62 74 VAL A C 1
ATOM 582 O O . VAL A 1 74 ? 1.416 3.321 -5.795 1.00 96.62 74 VAL A O 1
ATOM 585 N N . THR A 1 75 ? 3.139 2.045 -5.141 1.00 97.25 75 THR A N 1
ATOM 586 C CA . THR A 1 75 ? 3.897 2.163 -6.392 1.00 97.25 75 THR A CA 1
ATOM 587 C C . THR A 1 75 ? 3.668 0.956 -7.296 1.00 97.25 75 THR A C 1
ATOM 589 O O . THR A 1 75 ? 4.043 -0.178 -6.966 1.00 97.25 75 THR A O 1
ATOM 592 N N . ARG A 1 76 ? 3.096 1.194 -8.480 1.00 95.38 76 ARG A N 1
ATOM 593 C CA . ARG A 1 76 ? 2.841 0.161 -9.495 1.00 95.38 76 ARG A CA 1
ATOM 594 C C . ARG A 1 76 ? 3.694 0.365 -10.739 1.00 95.38 76 ARG A C 1
ATOM 596 O O . ARG A 1 76 ? 3.898 1.488 -11.194 1.00 95.38 76 ARG A O 1
ATOM 603 N N . CYS A 1 77 ? 4.172 -0.739 -11.300 1.00 95.62 77 CYS A N 1
ATOM 604 C CA . CYS A 1 77 ? 4.792 -0.746 -12.619 1.00 95.62 77 CYS A CA 1
ATOM 605 C C . CYS A 1 77 ? 3.775 -0.345 -13.689 1.00 95.62 77 CYS A C 1
ATOM 607 O O . CYS A 1 77 ? 2.671 -0.882 -13.716 1.00 95.62 77 CYS A O 1
ATOM 609 N N . MET A 1 78 ? 4.150 0.570 -14.583 1.00 95.38 78 MET A N 1
ATOM 610 C CA . MET A 1 78 ? 3.298 0.955 -15.717 1.00 95.38 78 MET A CA 1
ATOM 611 C C . MET A 1 78 ? 3.382 -0.046 -16.872 1.00 95.38 78 MET A C 1
ATOM 613 O O . MET A 1 78 ? 2.516 -0.072 -17.741 1.00 95.38 78 MET A O 1
ATOM 617 N N . GLN A 1 79 ? 4.449 -0.840 -16.906 1.00 93.81 79 GLN A N 1
ATOM 618 C CA . GLN A 1 79 ? 4.745 -1.805 -17.957 1.00 93.81 79 GLN A CA 1
ATOM 619 C C . GLN A 1 79 ? 5.275 -3.090 -17.322 1.00 93.81 79 GLN A C 1
ATOM 621 O O . GLN A 1 79 ? 5.738 -3.070 -16.184 1.00 93.81 79 GLN A O 1
ATOM 626 N N . SER A 1 80 ? 5.199 -4.205 -18.048 1.00 92.62 80 SER A N 1
ATOM 627 C CA . SER A 1 80 ? 5.631 -5.528 -17.576 1.00 92.62 80 SER A CA 1
ATOM 628 C C . SER A 1 80 ? 7.009 -5.953 -18.088 1.00 92.62 80 SER A C 1
ATOM 630 O O . SER A 1 80 ? 7.578 -6.905 -17.560 1.00 92.62 80 SER A O 1
ATOM 632 N N . ARG A 1 81 ? 7.570 -5.256 -19.084 1.00 93.12 81 ARG A N 1
ATOM 633 C CA . ARG A 1 81 ? 8.896 -5.522 -19.667 1.00 93.12 81 ARG A CA 1
ATOM 634 C C . ARG A 1 81 ? 9.819 -4.336 -19.434 1.00 93.12 81 ARG A C 1
ATOM 636 O O . ARG A 1 81 ? 9.361 -3.197 -19.477 1.00 93.12 81 ARG A O 1
ATOM 643 N N . CYS A 1 82 ? 11.098 -4.609 -19.201 1.00 93.50 82 CYS A N 1
ATOM 644 C CA . CYS A 1 82 ? 12.087 -3.548 -19.057 1.00 93.50 82 CYS A CA 1
ATOM 645 C C . CYS A 1 82 ? 12.414 -2.921 -20.419 1.00 93.50 82 CYS A C 1
ATOM 647 O O . CYS A 1 82 ? 12.471 -3.622 -21.426 1.00 93.50 82 CYS A O 1
ATOM 649 N N . HIS A 1 83 ? 12.646 -1.609 -20.450 1.00 89.44 83 HIS A N 1
ATOM 650 C CA . HIS A 1 83 ? 12.871 -0.880 -21.704 1.00 89.44 83 HIS A CA 1
ATOM 651 C C . HIS A 1 83 ? 14.276 -1.068 -22.315 1.00 89.44 83 HIS A C 1
ATOM 653 O O . HIS A 1 83 ? 14.394 -1.123 -23.533 1.00 89.44 83 HIS A O 1
ATOM 659 N N . PHE A 1 84 ? 15.342 -1.179 -21.507 1.00 85.12 84 PHE A N 1
ATOM 660 C CA . PHE A 1 84 ? 16.746 -1.239 -21.999 1.00 85.12 84 PHE A CA 1
ATOM 661 C C . PHE A 1 84 ? 17.490 -2.513 -21.590 1.00 85.12 84 PHE A C 1
ATOM 663 O O . PHE A 1 84 ? 18.694 -2.632 -21.796 1.00 85.12 84 PHE A O 1
ATOM 670 N N . LEU A 1 85 ? 16.794 -3.435 -20.930 1.00 88.75 85 LEU A N 1
ATOM 671 C CA . LEU A 1 85 ? 17.356 -4.653 -20.364 1.00 88.75 85 LEU A CA 1
ATOM 672 C C . LEU A 1 85 ? 16.416 -5.810 -20.676 1.00 88.75 85 LEU A C 1
ATOM 674 O O . LEU A 1 85 ? 15.201 -5.631 -20.733 1.00 88.75 85 LEU A O 1
ATOM 678 N N . GLU A 1 86 ? 16.960 -7.012 -20.804 1.00 89.00 86 GLU A N 1
ATOM 679 C CA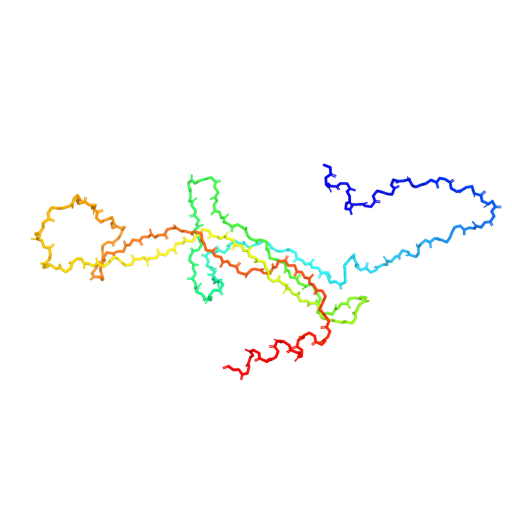 . GLU A 1 86 ? 16.130 -8.210 -20.824 1.00 89.00 86 GLU A CA 1
ATOM 680 C C . GLU A 1 86 ? 15.632 -8.500 -19.407 1.00 89.00 86 GLU A C 1
ATOM 682 O O . GLU A 1 86 ? 16.419 -8.659 -18.470 1.00 89.00 86 GLU A O 1
ATOM 687 N N . GLY A 1 87 ? 14.313 -8.535 -19.232 1.00 91.38 87 GLY A N 1
ATOM 688 C CA . GLY A 1 87 ? 13.716 -8.720 -17.919 1.00 91.38 87 GLY A CA 1
ATOM 689 C C . GLY A 1 87 ? 12.250 -8.324 -17.831 1.00 91.38 87 GLY A C 1
ATOM 690 O O . GLY A 1 87 ? 11.645 -7.820 -18.782 1.00 91.38 87 GLY A O 1
ATOM 691 N N . GLY A 1 88 ? 11.688 -8.560 -16.648 1.00 92.56 88 GLY A N 1
ATOM 692 C CA . GLY A 1 88 ? 10.321 -8.191 -16.295 1.00 92.56 88 GLY A CA 1
ATOM 693 C C . GLY A 1 88 ? 10.286 -7.056 -15.277 1.00 92.56 88 GLY A C 1
ATOM 694 O O . GLY A 1 88 ? 11.057 -7.049 -14.316 1.00 92.56 88 GLY A O 1
ATOM 695 N N . CYS A 1 89 ? 9.370 -6.113 -15.462 1.00 94.62 89 CYS A N 1
ATOM 696 C CA . CYS A 1 89 ? 9.100 -5.059 -14.494 1.00 94.62 89 CYS A CA 1
ATOM 697 C C . CYS A 1 89 ? 8.094 -5.548 -13.456 1.00 94.62 89 CYS A C 1
ATOM 699 O O . CYS A 1 89 ? 6.967 -5.906 -13.801 1.00 94.62 89 CYS A O 1
ATOM 701 N N . LEU A 1 90 ? 8.494 -5.553 -12.184 1.00 92.69 90 LEU A N 1
ATOM 702 C CA . LEU A 1 90 ? 7.639 -5.994 -11.084 1.00 92.69 90 LEU A CA 1
ATOM 703 C C . LEU A 1 90 ? 7.787 -5.095 -9.866 1.00 92.69 90 LEU A C 1
ATOM 705 O O . LEU A 1 90 ? 8.886 -4.651 -9.510 1.00 92.69 90 LEU A O 1
ATOM 709 N N . SER A 1 91 ? 6.653 -4.858 -9.212 1.00 93.19 91 SER A N 1
ATOM 710 C CA . SER A 1 91 ? 6.608 -4.125 -7.959 1.00 93.19 91 SER A CA 1
ATOM 711 C C . SER A 1 91 ? 7.265 -4.953 -6.860 1.00 93.19 91 SER A C 1
ATOM 713 O O . SER A 1 91 ? 6.888 -6.095 -6.615 1.00 93.19 91 SER A O 1
ATOM 715 N N . SER A 1 92 ? 8.238 -4.360 -6.178 1.00 92.31 92 SER A N 1
ATOM 716 C CA . SER A 1 92 ? 8.795 -4.904 -4.944 1.00 92.31 92 SER A CA 1
ATOM 717 C C . SER A 1 92 ? 8.087 -4.294 -3.734 1.00 92.31 92 SER A C 1
ATOM 719 O O . SER A 1 92 ? 7.771 -3.095 -3.758 1.00 92.31 92 SER A O 1
ATOM 721 N N . PRO A 1 93 ? 7.807 -5.095 -2.693 1.00 94.06 93 PRO A N 1
ATOM 722 C CA . PRO A 1 93 ? 7.123 -4.601 -1.514 1.00 94.06 93 PRO A CA 1
ATOM 723 C C . PRO A 1 93 ? 8.043 -3.714 -0.667 1.00 94.06 93 PRO A C 1
ATOM 725 O O . PRO A 1 93 ? 9.269 -3.847 -0.690 1.00 94.06 93 PRO A O 1
ATOM 728 N N . ARG A 1 94 ? 7.428 -2.823 0.107 1.00 95.31 94 ARG A N 1
ATOM 729 C CA . ARG A 1 94 ? 8.031 -2.054 1.194 1.00 95.31 94 ARG A CA 1
ATOM 730 C C . ARG A 1 94 ? 7.220 -2.271 2.465 1.00 95.31 94 ARG A C 1
ATOM 732 O O . ARG A 1 94 ? 6.002 -2.441 2.402 1.00 95.31 94 ARG A O 1
ATOM 739 N N . TRP A 1 95 ? 7.903 -2.229 3.599 1.00 96.69 95 TRP A N 1
ATOM 740 C CA . TRP A 1 95 ? 7.265 -2.263 4.906 1.00 96.69 95 TRP A CA 1
ATOM 741 C C . TRP A 1 95 ? 6.621 -0.914 5.214 1.00 96.69 95 TRP A C 1
ATOM 743 O O . TRP A 1 95 ? 7.247 0.134 5.045 1.00 96.69 95 TRP A O 1
ATOM 753 N N . VAL A 1 96 ? 5.369 -0.953 5.655 1.00 96.12 96 VAL A N 1
ATOM 754 C CA . VAL A 1 96 ? 4.624 0.207 6.150 1.00 96.12 96 VAL A CA 1
ATOM 755 C C . VAL A 1 96 ? 3.989 -0.180 7.474 1.00 96.12 96 VAL A C 1
ATOM 757 O O . VAL A 1 96 ? 3.322 -1.208 7.552 1.00 96.12 96 VAL A O 1
ATOM 760 N N . SER A 1 97 ? 4.198 0.633 8.505 1.00 95.19 97 SER A N 1
ATOM 761 C CA . SER A 1 97 ? 3.489 0.499 9.774 1.00 95.19 97 SER A CA 1
ATOM 762 C C . SER A 1 97 ? 2.197 1.309 9.729 1.00 95.19 97 SER A C 1
ATOM 764 O O . SER A 1 97 ? 2.247 2.493 9.392 1.00 95.19 97 SER A O 1
ATOM 766 N N . LEU A 1 98 ? 1.067 0.706 10.094 1.00 94.00 98 LEU A N 1
ATOM 767 C CA . LEU A 1 98 ? -0.213 1.407 10.244 1.00 94.00 98 LEU A CA 1
ATOM 768 C C . LEU A 1 98 ? -0.770 1.176 11.641 1.00 94.00 98 LEU A C 1
ATOM 770 O O . LEU A 1 98 ? -0.656 0.070 12.173 1.00 94.00 98 LEU A O 1
ATOM 774 N N . LEU A 1 99 ? -1.391 2.207 12.210 1.00 93.25 99 LEU A N 1
ATOM 775 C CA . LEU A 1 99 ? -2.144 2.085 13.451 1.00 93.25 99 LEU A CA 1
ATOM 776 C C . LEU A 1 99 ? -3.441 1.320 13.174 1.00 93.25 99 LEU A C 1
ATOM 778 O O . LEU A 1 99 ? -4.249 1.733 12.335 1.00 93.25 99 LEU A O 1
ATOM 782 N N . VAL A 1 100 ? -3.633 0.211 13.880 1.00 94.19 100 VAL A N 1
ATOM 783 C CA . VAL A 1 100 ? -4.774 -0.690 13.723 1.00 94.19 100 VAL A CA 1
ATOM 784 C C . VAL A 1 100 ? -5.474 -0.952 15.047 1.00 94.19 100 VAL A C 1
ATOM 786 O O . VAL A 1 100 ? -4.890 -0.758 16.112 1.00 94.19 100 VAL A O 1
ATOM 789 N N . ALA A 1 101 ? -6.721 -1.410 14.961 1.00 91.75 101 ALA A N 1
ATOM 790 C CA . ALA A 1 101 ? -7.500 -1.889 16.093 1.00 91.75 101 ALA A CA 1
ATOM 791 C C . ALA A 1 101 ? -7.746 -3.398 15.988 1.00 91.75 101 ALA A C 1
ATOM 793 O O . ALA A 1 101 ? -8.060 -3.916 14.911 1.00 91.75 101 ALA A O 1
ATOM 794 N N . GLU A 1 102 ? -7.662 -4.086 17.124 1.00 89.56 102 GLU A N 1
ATOM 795 C CA . GLU A 1 102 ? -8.180 -5.442 17.308 1.00 89.56 102 GLU A CA 1
ATOM 796 C C . GLU A 1 102 ? -9.156 -5.490 18.487 1.00 89.56 102 GLU A C 1
ATOM 798 O O . GLU A 1 102 ? -9.026 -4.731 19.449 1.00 89.56 102 GLU A O 1
ATOM 803 N N . LEU A 1 103 ? -10.115 -6.414 18.420 1.00 88.31 103 LEU A N 1
ATOM 804 C CA . LEU A 1 103 ? -10.939 -6.780 19.566 1.00 88.31 103 LEU A CA 1
ATOM 805 C C . LEU A 1 103 ? -10.276 -7.959 20.268 1.00 88.31 103 LEU A C 1
ATOM 807 O O . LEU A 1 103 ? -10.188 -9.054 19.714 1.00 88.31 103 LEU A O 1
ATOM 811 N N . HIS A 1 104 ? -9.812 -7.725 21.488 1.00 86.19 104 HIS A N 1
ATOM 812 C CA . HIS A 1 104 ? -9.242 -8.753 22.339 1.00 86.19 104 HIS A CA 1
ATOM 813 C C . HIS A 1 104 ? -10.272 -9.175 23.381 1.00 86.19 104 HIS A C 1
ATOM 815 O O . HIS A 1 104 ? -10.775 -8.347 24.143 1.00 86.19 104 HIS A O 1
ATOM 821 N N . GLN A 1 105 ? -10.591 -10.465 23.416 1.00 84.44 105 GLN A N 1
ATOM 822 C CA . GLN A 1 105 ? -11.418 -11.019 24.479 1.00 84.44 105 GLN A CA 1
ATOM 823 C C . GLN A 1 105 ? -10.563 -11.197 25.730 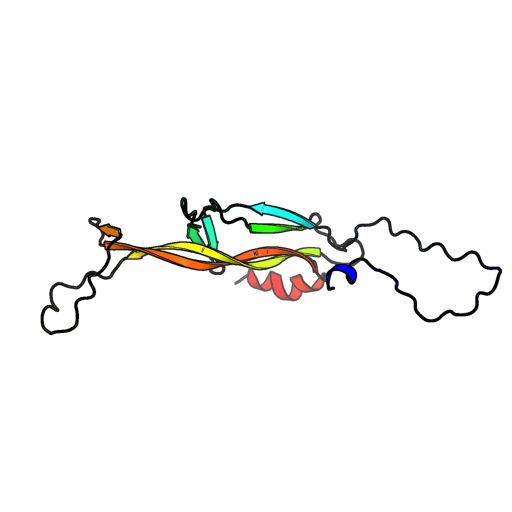1.00 84.44 105 GLN A C 1
ATOM 825 O O . GLN A 1 105 ? -9.516 -11.841 25.682 1.00 84.44 105 GLN A O 1
ATOM 830 N N . GLN A 1 106 ? -11.013 -10.632 26.847 1.00 79.12 106 GLN A N 1
ATOM 831 C CA . GLN A 1 106 ? -10.375 -10.881 28.132 1.00 79.12 106 GLN A CA 1
ATOM 832 C C . GLN A 1 106 ? -10.804 -12.263 28.648 1.00 79.12 106 GLN A C 1
ATOM 834 O O . GLN A 1 106 ? -11.994 -12.593 28.567 1.00 79.12 106 GLN A O 1
ATOM 839 N N . PRO A 1 107 ? -9.877 -13.080 29.180 1.00 69.88 107 PRO A N 1
ATOM 840 C CA . PRO A 1 107 ? -10.259 -14.290 29.889 1.00 69.88 107 PRO A CA 1
ATOM 841 C C . PRO A 1 107 ? -11.117 -13.883 31.092 1.00 69.88 107 PRO A C 1
ATOM 843 O O . PRO A 1 107 ? -10.695 -13.073 31.917 1.00 69.88 107 PRO A O 1
ATOM 846 N N . GLN A 1 108 ? -12.346 -14.397 31.169 1.00 62.19 108 GLN A N 1
ATOM 847 C CA . GLN A 1 108 ? -13.157 -14.208 32.367 1.00 62.19 108 GLN A CA 1
ATOM 848 C C . GLN A 1 108 ? -12.457 -14.924 33.527 1.00 62.19 108 GLN A C 1
ATOM 850 O O . GLN A 1 108 ? -12.076 -16.085 33.350 1.00 62.19 108 GLN A O 1
ATOM 855 N N . PRO A 1 109 ? -12.274 -14.278 34.692 1.00 57.31 109 PRO A N 1
ATOM 856 C CA . PRO A 1 109 ? -11.820 -14.998 35.867 1.00 57.31 109 PRO A CA 1
ATOM 857 C C . PRO A 1 109 ? -12.862 -16.077 36.169 1.00 57.31 109 PRO A C 1
ATOM 859 O O . PRO A 1 109 ? -14.038 -15.779 36.390 1.00 57.31 109 PRO A O 1
ATOM 862 N N . SER A 1 110 ? -12.450 -17.344 36.117 1.00 53.16 110 SER A N 1
ATOM 863 C CA . SER A 1 110 ? -13.242 -18.433 36.676 1.00 53.16 110 SER A CA 1
ATOM 864 C C . SER A 1 110 ? -13.533 -18.087 38.133 1.00 53.16 110 SER A C 1
ATOM 866 O O . SER A 1 110 ? -12.631 -17.692 38.867 1.00 53.16 110 SER A O 1
ATOM 868 N N . HIS A 1 111 ? -14.793 -18.219 38.537 1.00 51.78 111 HIS A N 1
ATOM 869 C CA . HIS A 1 111 ? -15.347 -17.840 39.842 1.00 51.78 111 HIS A CA 1
ATOM 870 C C . HIS A 1 111 ? -14.725 -18.555 41.075 1.00 51.78 111 HIS A C 1
ATOM 872 O O . HIS A 1 111 ? -15.330 -18.544 42.144 1.00 51.78 111 HIS A O 1
ATOM 878 N N . GLU A 1 112 ? -13.546 -19.173 40.959 1.00 50.19 112 GLU A N 1
ATOM 879 C CA . GLU A 1 112 ? -12.919 -20.015 41.989 1.00 50.19 112 GLU A CA 1
ATOM 880 C C . GLU A 1 112 ? -11.569 -19.511 42.530 1.00 50.19 112 GLU A C 1
ATOM 882 O O . GLU A 1 112 ? -11.017 -20.146 43.420 1.00 50.19 112 GLU A O 1
ATOM 887 N N . GLU A 1 113 ? -11.057 -18.352 42.106 1.00 48.34 113 GLU A N 1
ATOM 888 C CA . GLU A 1 113 ? -9.863 -17.746 42.728 1.00 48.34 113 GLU A CA 1
ATOM 889 C C . GLU A 1 113 ? -10.182 -16.381 43.345 1.00 48.34 113 GLU A C 1
ATOM 891 O O . GLU A 1 113 ? -9.686 -15.336 42.932 1.00 48.34 113 GLU A O 1
ATOM 896 N N . THR A 1 114 ? -11.021 -16.397 44.381 1.00 47.84 114 THR A N 1
ATOM 897 C CA . THR A 1 114 ? -11.169 -15.263 45.302 1.00 47.84 114 THR A CA 1
ATOM 898 C C . THR A 1 114 ? -10.617 -15.660 46.661 1.00 47.84 114 THR A C 1
ATOM 900 O O . THR A 1 114 ? -11.388 -15.965 47.561 1.00 47.84 114 THR A O 1
ATOM 903 N N . LEU A 1 115 ? -9.292 -15.686 46.809 1.00 52.53 115 LEU A N 1
ATOM 904 C CA . LEU A 1 115 ? -8.596 -15.529 48.092 1.00 52.53 115 LEU A CA 1
ATOM 905 C C . LEU A 1 115 ? -7.090 -15.441 47.825 1.00 52.53 115 LEU A C 1
ATOM 907 O O . LEU A 1 115 ? -6.416 -16.450 47.677 1.00 52.53 115 LEU A O 1
ATOM 911 N N . GLU A 1 116 ? -6.588 -14.213 47.714 1.00 41.53 116 GLU A N 1
ATOM 912 C CA . GLU A 1 116 ? -5.505 -13.667 48.547 1.00 41.53 116 GLU A CA 1
ATOM 913 C C . GLU A 1 116 ? -4.801 -12.489 47.851 1.00 41.53 116 GLU A C 1
ATOM 915 O O . GLU A 1 116 ? -4.182 -12.604 46.798 1.00 41.53 116 GLU A O 1
ATOM 920 N N . GLY A 1 117 ? -4.950 -11.327 48.495 1.00 49.72 117 GLY A N 1
ATOM 921 C CA . GLY A 1 117 ? -4.149 -10.106 48.413 1.00 49.72 117 GLY A CA 1
ATOM 922 C C . GLY A 1 117 ? -3.149 -9.939 47.269 1.00 49.72 117 GLY A C 1
ATOM 923 O O . GLY A 1 117 ? -1.979 -10.279 47.403 1.00 49.72 117 GLY A O 1
ATOM 924 N N . SER A 1 118 ? -3.558 -9.220 46.225 1.00 38.88 118 SER A N 1
ATOM 925 C CA . SER A 1 118 ? -2.648 -8.467 45.360 1.00 38.88 118 SER A CA 1
ATOM 926 C C . SER A 1 118 ? -3.446 -7.416 44.589 1.00 38.88 118 SER A C 1
ATOM 928 O O . SER A 1 118 ? -4.376 -7.760 43.871 1.00 38.88 118 SER A O 1
ATOM 930 N N . SER A 1 119 ? -3.112 -6.139 44.813 1.00 44.62 119 SER A N 1
ATOM 931 C CA . SER A 1 119 ? -3.637 -4.919 44.174 1.00 44.62 119 SER A CA 1
ATOM 932 C C . SER A 1 119 ? -4.499 -5.162 42.920 1.00 44.62 119 SER A C 1
ATOM 934 O O . SER A 1 119 ? -3.974 -5.422 41.836 1.00 44.62 119 SER A O 1
ATOM 936 N N . GLU A 1 120 ? -5.825 -5.059 43.085 1.00 54.88 120 GLU A N 1
ATOM 937 C CA . GLU A 1 120 ? -6.831 -5.186 42.024 1.00 54.88 120 GLU A CA 1
ATOM 938 C C . GLU A 1 120 ? -6.554 -4.180 40.898 1.00 54.88 120 GLU A C 1
ATOM 940 O O . GLU A 1 120 ? -6.950 -3.014 40.951 1.00 54.88 120 GLU A O 1
ATOM 945 N N . LYS A 1 121 ? -5.882 -4.623 39.833 1.00 53.53 121 LYS A N 1
ATOM 946 C CA . LYS A 1 121 ? -5.985 -3.937 38.546 1.00 53.53 121 LYS A CA 1
ATOM 947 C C . LYS A 1 121 ? -7.387 -4.221 38.028 1.00 53.53 121 LYS A C 1
ATOM 949 O O . LYS A 1 121 ? -7.643 -5.315 37.531 1.00 53.53 121 LYS A O 1
ATOM 954 N N . SER A 1 122 ? -8.295 -3.259 38.176 1.00 60.12 122 SER A N 1
ATOM 955 C CA . SER A 1 122 ? -9.628 -3.344 37.586 1.00 60.12 122 SER A CA 1
ATOM 956 C C . SER A 1 122 ? -9.499 -3.657 36.091 1.00 60.12 122 SER A C 1
ATOM 958 O O . SER A 1 122 ? -8.836 -2.945 35.335 1.00 60.12 122 SER A O 1
ATOM 960 N N . ILE A 1 123 ? -10.074 -4.783 35.666 1.00 70.50 123 ILE A N 1
ATOM 961 C CA . ILE A 1 123 ? -10.047 -5.206 34.265 1.00 70.50 123 ILE A CA 1
ATOM 962 C C . ILE A 1 123 ? -10.921 -4.221 33.481 1.00 70.50 123 ILE A C 1
ATOM 964 O O . ILE A 1 123 ? -12.136 -4.167 33.672 1.00 70.50 123 ILE A O 1
ATOM 968 N N . HIS A 1 124 ? -10.295 -3.398 32.636 1.00 80.50 124 HIS A N 1
ATOM 969 C CA . HIS A 1 124 ? -11.002 -2.430 31.802 1.00 80.50 124 HIS A CA 1
ATOM 970 C C . HIS A 1 124 ? -11.695 -3.141 30.633 1.00 80.50 124 HIS A C 1
ATOM 972 O O . HIS A 1 124 ? -11.043 -3.820 29.838 1.00 80.50 124 HIS A O 1
ATOM 978 N N . CYS A 1 125 ? -13.012 -2.963 30.541 1.00 85.62 125 CYS A N 1
ATOM 979 C CA . CYS A 1 125 ? -13.863 -3.525 29.498 1.00 85.62 125 CYS A CA 1
ATOM 980 C C . CYS A 1 125 ? -14.484 -2.393 28.680 1.00 85.62 125 CYS A C 1
ATOM 982 O O . CYS A 1 125 ? -15.231 -1.586 29.232 1.00 85.62 125 CYS A O 1
ATOM 984 N N . ASP A 1 126 ? -14.229 -2.375 27.372 1.00 85.81 126 ASP A N 1
ATOM 985 C CA . ASP A 1 126 ? -14.844 -1.404 26.459 1.00 85.81 126 ASP A CA 1
ATOM 986 C C . ASP A 1 126 ? -16.280 -1.802 26.114 1.00 85.81 126 ASP A C 1
ATOM 988 O O . ASP A 1 126 ? -17.160 -0.962 25.940 1.00 85.81 126 ASP A O 1
ATOM 992 N N . THR A 1 127 ? -16.543 -3.104 25.991 1.00 83.12 127 THR A N 1
ATOM 993 C CA . THR A 1 127 ? -17.889 -3.617 25.726 1.00 83.12 127 THR A CA 1
ATOM 994 C C . THR A 1 127 ? -18.115 -4.920 26.475 1.00 83.12 127 THR A C 1
ATOM 996 O O . THR A 1 127 ? -17.371 -5.888 26.313 1.00 83.12 127 THR A O 1
ATOM 999 N N . ASN A 1 128 ? -19.176 -4.949 27.282 1.00 80.56 128 ASN A N 1
ATOM 1000 C CA . ASN A 1 128 ? -19.653 -6.154 27.945 1.00 80.56 128 ASN A CA 1
ATOM 1001 C C . ASN A 1 128 ? -20.835 -6.727 27.152 1.00 80.56 128 ASN A C 1
ATOM 1003 O O . ASN A 1 128 ? -21.874 -6.080 27.025 1.00 80.56 128 ASN A O 1
ATOM 1007 N N . THR A 1 129 ? -20.660 -7.919 26.588 1.00 81.62 129 THR A N 1
ATOM 1008 C CA . THR A 1 129 ? -21.697 -8.634 25.830 1.00 81.62 129 THR A CA 1
ATOM 1009 C C . THR A 1 129 ? -22.030 -9.956 26.516 1.00 81.62 129 THR A C 1
ATOM 1011 O O . THR A 1 129 ? -21.276 -10.431 27.362 1.00 81.62 129 THR A O 1
ATOM 1014 N N . SER A 1 130 ? -23.114 -10.618 26.104 1.00 81.56 130 SER A N 1
ATOM 1015 C CA . SER A 1 130 ? -23.407 -11.989 26.551 1.00 81.56 130 SER A CA 1
ATOM 1016 C C . SER A 1 130 ? -22.310 -13.001 26.184 1.00 81.56 130 SER A C 1
ATOM 1018 O O . SER A 1 130 ? -22.253 -14.071 26.781 1.00 81.56 130 SER A O 1
ATOM 1020 N N . GLN A 1 131 ? -21.435 -12.670 25.227 1.00 78.94 131 GLN A N 1
ATOM 1021 C CA . GLN A 1 131 ? -20.296 -13.490 24.804 1.00 78.94 131 GLN A CA 1
ATOM 1022 C C . GLN A 1 131 ? -19.012 -13.207 25.607 1.00 78.94 131 GLN A C 1
ATOM 1024 O O . GLN A 1 131 ? -18.025 -13.923 25.453 1.00 78.94 131 GLN A O 1
ATOM 1029 N N . GLY A 1 132 ? -19.014 -12.188 26.473 1.00 82.50 132 GLY A N 1
ATOM 1030 C CA . GLY A 1 132 ? -17.889 -11.825 27.334 1.00 82.50 132 GLY A CA 1
ATOM 1031 C C . GLY A 1 132 ? -17.515 -10.343 27.276 1.00 82.50 132 GLY A C 1
ATOM 1032 O O . GLY A 1 132 ? -18.172 -9.528 26.618 1.00 82.50 132 GLY A O 1
ATOM 1033 N N . CYS A 1 133 ? -16.433 -10.009 27.985 1.00 86.38 133 CYS A N 1
ATOM 1034 C CA . CYS A 1 133 ? -15.818 -8.684 27.983 1.00 86.38 133 CYS A CA 1
ATOM 1035 C C . CYS A 1 133 ? -14.788 -8.577 26.851 1.00 86.38 133 CYS A C 1
ATOM 1037 O O . CYS A 1 133 ? -13.828 -9.352 26.784 1.00 86.38 133 CYS A O 1
ATOM 1039 N N . TYR A 1 134 ? -14.986 -7.585 25.986 1.00 87.62 134 TYR A N 1
ATOM 1040 C CA . TYR A 1 134 ? -14.058 -7.232 24.921 1.00 87.62 134 TYR A CA 1
ATOM 1041 C C . TYR A 1 134 ? -13.352 -5.920 25.238 1.00 87.62 134 TYR A C 1
ATOM 1043 O O . TYR A 1 134 ? -13.958 -4.968 25.740 1.00 87.62 134 TYR A O 1
ATOM 1051 N N . GLN A 1 135 ? -12.070 -5.884 24.892 1.00 89.31 135 GLN A N 1
ATOM 1052 C CA . GLN A 1 135 ? -11.233 -4.701 24.949 1.00 89.31 135 GLN A CA 1
ATOM 1053 C C . GLN A 1 135 ? -10.707 -4.381 23.548 1.00 89.31 135 GLN A C 1
ATOM 1055 O O . GLN A 1 135 ? -10.165 -5.252 22.861 1.00 89.31 135 GLN A O 1
ATOM 1060 N N . VAL A 1 136 ? -10.846 -3.129 23.129 1.00 88.38 136 VAL A N 1
ATOM 1061 C CA . VAL A 1 136 ? -10.237 -2.598 21.915 1.00 88.38 136 VAL A CA 1
ATOM 1062 C C . VAL A 1 136 ? -8.764 -2.343 22.207 1.00 88.38 136 VAL A C 1
ATOM 1064 O O . VAL A 1 136 ? -8.406 -1.562 23.088 1.00 88.38 136 VAL A O 1
ATOM 1067 N N . ARG A 1 137 ? -7.881 -2.992 21.452 1.00 88.75 137 ARG A N 1
ATOM 1068 C CA . ARG A 1 137 ? -6.441 -2.738 21.518 1.00 88.75 137 ARG A CA 1
ATOM 1069 C C . ARG A 1 137 ? -5.986 -2.029 20.257 1.00 88.75 137 ARG A C 1
ATOM 1071 O O . ARG A 1 137 ? -6.227 -2.509 19.151 1.00 88.75 137 ARG A O 1
ATOM 1078 N N . LEU A 1 138 ? -5.312 -0.899 20.444 1.00 90.75 138 LEU A N 1
ATOM 1079 C CA . LEU A 1 138 ? -4.693 -0.123 19.375 1.00 90.75 138 LEU A CA 1
ATOM 1080 C C . LEU A 1 138 ? -3.190 -0.403 19.350 1.00 90.75 138 LEU A C 1
ATOM 1082 O O . LEU A 1 138 ? -2.532 -0.329 20.387 1.00 90.75 138 LEU A O 1
ATOM 1086 N N . TYR A 1 139 ? -2.640 -0.722 18.183 1.00 93.00 139 TYR A N 1
ATOM 1087 C CA . TYR A 1 139 ? -1.200 -0.934 18.012 1.00 93.00 139 TYR A CA 1
ATOM 1088 C C . TYR A 1 139 ? -0.775 -0.724 16.562 1.00 93.00 139 TYR A C 1
ATOM 1090 O O . TYR A 1 139 ? -1.596 -0.718 15.648 1.00 93.00 139 TYR A O 1
ATOM 1098 N N . TYR A 1 140 ? 0.526 -0.548 16.348 1.00 94.56 140 TYR A N 1
ATOM 1099 C CA . TYR A 1 140 ? 1.097 -0.513 15.008 1.00 94.56 140 TYR A CA 1
ATOM 1100 C C . TYR A 1 140 ? 1.375 -1.929 14.515 1.00 94.56 140 TYR A C 1
ATOM 1102 O O . TYR A 1 140 ? 2.084 -2.685 15.177 1.00 94.56 140 TYR A O 1
ATOM 1110 N N . ASP A 1 141 ? 0.856 -2.264 13.337 1.00 96.12 141 ASP A N 1
ATOM 1111 C CA . ASP A 1 141 ? 1.185 -3.510 12.645 1.00 96.12 141 ASP A CA 1
ATOM 1112 C C . ASP A 1 141 ? 1.873 -3.243 11.305 1.00 96.12 141 ASP A C 1
ATOM 1114 O O . ASP A 1 141 ? 1.823 -2.136 10.765 1.00 96.12 141 ASP A O 1
ATOM 1118 N N . TRP A 1 142 ? 2.525 -4.272 10.776 1.00 96.75 142 TRP A N 1
ATOM 1119 C CA . TRP A 1 142 ? 3.358 -4.223 9.591 1.00 96.75 142 TRP A CA 1
ATOM 1120 C C . TRP A 1 142 ? 2.640 -4.759 8.351 1.00 96.75 142 TRP A C 1
ATOM 1122 O O . TRP A 1 142 ? 2.150 -5.890 8.297 1.00 96.75 142 TRP A O 1
ATOM 1132 N N . PHE A 1 143 ? 2.653 -3.947 7.302 1.00 96.38 143 PHE A N 1
ATOM 1133 C CA . PHE A 1 143 ? 2.015 -4.217 6.021 1.00 96.38 143 PHE A CA 1
ATOM 1134 C C . PHE A 1 143 ? 3.063 -4.240 4.911 1.00 96.38 143 PHE A C 1
ATOM 1136 O O . PHE A 1 143 ? 3.968 -3.402 4.875 1.00 96.38 143 PHE A O 1
ATOM 1143 N N . LEU A 1 144 ? 2.920 -5.183 3.980 1.00 95.19 144 LEU A N 1
ATOM 1144 C CA . LEU A 1 144 ? 3.703 -5.224 2.748 1.00 95.19 144 LEU A CA 1
ATOM 1145 C C . LEU A 1 144 ? 2.929 -4.501 1.646 1.00 95.19 144 LEU A C 1
ATOM 1147 O O . LEU A 1 144 ? 1.917 -4.993 1.155 1.00 95.19 144 LEU A O 1
ATOM 1151 N N . VAL A 1 145 ? 3.417 -3.328 1.251 1.00 95.44 145 VAL A N 1
ATOM 1152 C CA . VAL A 1 145 ? 2.777 -2.470 0.244 1.00 95.44 145 VAL A CA 1
ATOM 1153 C C . VAL A 1 145 ? 3.678 -2.376 -0.987 1.00 95.44 145 VAL A C 1
ATOM 1155 O O . VAL A 1 145 ? 4.892 -2.283 -0.820 1.00 95.44 145 VAL A O 1
ATOM 1158 N N . PRO A 1 146 ? 3.158 -2.373 -2.229 1.00 96.06 146 PRO A N 1
ATOM 1159 C CA . PRO A 1 146 ? 3.970 -2.089 -3.413 1.00 96.06 146 PRO A CA 1
ATOM 1160 C C . PRO A 1 146 ? 4.738 -0.766 -3.260 1.00 96.06 146 PRO A C 1
ATOM 1162 O O . PRO A 1 146 ? 4.129 0.291 -3.126 1.00 96.06 146 PRO A O 1
ATOM 1165 N N . GLY A 1 147 ? 6.073 -0.825 -3.238 1.00 95.94 147 GLY A N 1
ATOM 1166 C CA . GLY A 1 147 ? 6.916 0.320 -2.880 1.00 95.94 147 GLY A CA 1
ATOM 1167 C C . GLY A 1 147 ? 7.772 0.870 -4.011 1.00 95.94 147 GLY A C 1
ATOM 1168 O O . GLY A 1 147 ? 8.019 2.068 -4.079 1.00 95.94 147 GLY A O 1
ATOM 1169 N N . SER A 1 148 ? 8.219 0.015 -4.926 1.00 95.06 148 SER A N 1
ATOM 1170 C CA . SER A 1 148 ? 8.989 0.446 -6.098 1.00 95.06 148 SER A CA 1
ATOM 1171 C C . SER A 1 148 ? 8.838 -0.546 -7.237 1.00 95.06 148 SER A C 1
ATOM 1173 O O . SER A 1 148 ? 8.745 -1.748 -6.992 1.00 95.06 148 SER A O 1
ATOM 1175 N N . CYS A 1 149 ? 8.845 -0.060 -8.475 1.00 95.69 149 CYS A N 1
ATOM 1176 C CA . CYS A 1 149 ? 8.926 -0.922 -9.647 1.00 95.69 149 CYS A CA 1
ATOM 1177 C C . CYS A 1 149 ? 10.393 -1.181 -10.005 1.00 95.69 149 CYS A C 1
ATOM 1179 O O . CYS A 1 149 ? 11.170 -0.237 -10.153 1.00 95.69 149 CYS A O 1
ATOM 1181 N N . LYS A 1 150 ? 10.776 -2.453 -10.137 1.00 94.19 150 LYS A N 1
ATOM 1182 C CA . LYS A 1 150 ? 12.154 -2.867 -10.436 1.00 94.19 150 LYS A CA 1
ATOM 1183 C C . LYS A 1 150 ? 12.199 -3.720 -11.696 1.00 94.19 150 LYS A C 1
ATOM 1185 O O . LYS A 1 150 ? 11.257 -4.462 -11.965 1.00 94.19 150 LYS A O 1
ATOM 1190 N N . CYS A 1 151 ? 13.311 -3.637 -12.425 1.00 93.75 151 CYS A N 1
ATOM 1191 C CA . CYS A 1 151 ? 13.614 -4.554 -13.519 1.00 93.75 151 CYS A CA 1
ATOM 1192 C C . CYS A 1 151 ? 14.278 -5.815 -12.960 1.00 93.75 151 CYS A C 1
ATOM 1194 O O . CYS A 1 151 ? 15.344 -5.742 -12.347 1.00 93.75 151 CYS A O 1
ATOM 1196 N N . TRP A 1 152 ? 13.647 -6.964 -13.164 1.00 91.69 152 TRP A N 1
ATOM 1197 C CA . TRP A 1 152 ? 14.122 -8.258 -12.693 1.00 91.69 152 TRP A CA 1
ATOM 1198 C C . TRP A 1 152 ?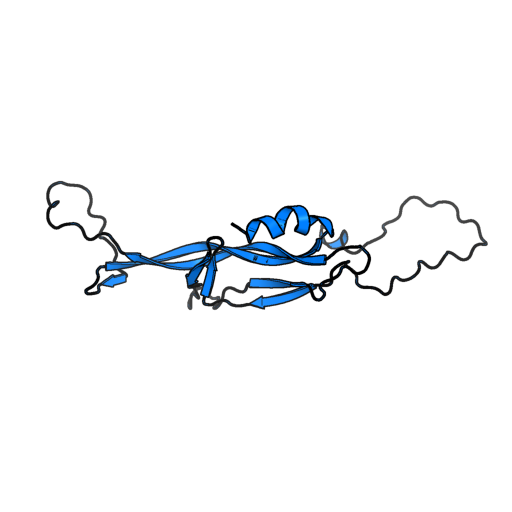 14.667 -9.085 -13.850 1.00 91.69 152 TRP A C 1
ATOM 1200 O O . TRP A 1 152 ? 14.070 -9.126 -14.926 1.00 91.69 152 TRP A O 1
ATOM 1210 N N . ARG A 1 153 ? 15.772 -9.797 -13.606 1.00 90.31 153 ARG A N 1
ATOM 1211 C CA . ARG A 1 153 ? 16.369 -10.692 -14.605 1.00 90.31 153 ARG A CA 1
ATOM 1212 C C . ARG A 1 153 ? 15.410 -11.843 -14.962 1.00 90.31 153 ARG A C 1
ATOM 1214 O O . ARG A 1 153 ? 14.739 -12.345 -14.056 1.00 90.31 153 ARG A O 1
ATOM 1221 N N . PRO A 1 154 ? 15.393 -12.322 -16.219 1.00 83.88 154 PRO A N 1
ATOM 1222 C CA . PRO A 1 154 ? 14.469 -13.365 -16.678 1.00 83.88 154 PRO A CA 1
ATOM 1223 C C . PRO A 1 154 ? 14.535 -14.655 -15.842 1.00 83.88 154 PRO A C 1
ATOM 1225 O O . PRO A 1 154 ? 13.507 -15.194 -15.434 1.00 83.88 154 PRO A O 1
ATOM 1228 N N . ASP A 1 155 ? 15.746 -15.095 -15.492 1.00 78.06 155 ASP A N 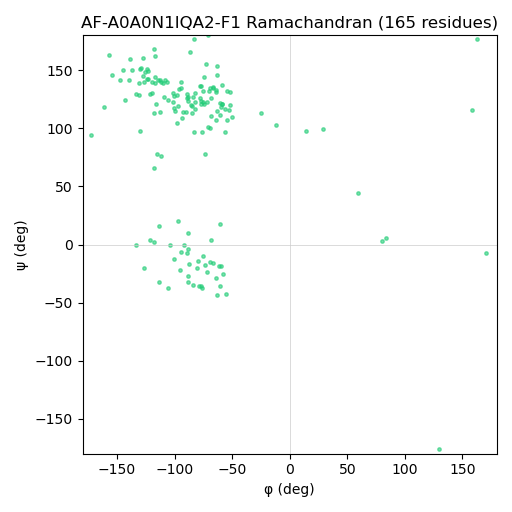1
ATOM 1229 C CA . ASP A 1 155 ? 15.975 -16.348 -14.758 1.00 78.06 155 ASP A CA 1
ATOM 1230 C C . ASP A 1 155 ? 15.637 -16.283 -13.264 1.00 78.06 155 ASP A C 1
ATOM 1232 O O . ASP A 1 155 ? 15.626 -17.313 -12.583 1.00 78.06 155 ASP A O 1
ATOM 1236 N N . TYR A 1 156 ? 15.369 -15.093 -12.720 1.00 74.12 156 TYR A N 1
ATOM 1237 C CA . TYR A 1 156 ? 15.092 -14.941 -11.294 1.00 74.12 156 TYR A CA 1
ATOM 1238 C C . TYR A 1 156 ? 13.810 -15.695 -10.889 1.00 74.12 156 TYR A C 1
ATOM 1240 O O . TYR A 1 156 ? 13.795 -16.437 -9.907 1.00 74.12 156 TYR A O 1
ATOM 1248 N N . PHE A 1 157 ? 12.744 -15.593 -11.686 1.00 64.56 157 PHE A N 1
ATOM 1249 C CA . PHE A 1 157 ? 11.447 -16.207 -11.361 1.00 64.56 157 PHE A CA 1
ATOM 1250 C C . PHE A 1 157 ? 11.416 -17.712 -11.586 1.00 64.56 157 PHE A C 1
ATOM 1252 O O . PHE A 1 157 ? 10.823 -18.436 -10.781 1.00 64.56 157 PHE A O 1
ATOM 1259 N N . ALA A 1 158 ? 12.078 -18.180 -12.647 1.00 65.38 158 ALA A N 1
ATOM 1260 C CA . ALA A 1 158 ? 12.206 -19.604 -12.937 1.00 65.38 158 ALA A CA 1
ATOM 1261 C C . ALA A 1 158 ? 12.925 -20.341 -11.798 1.00 65.38 158 ALA A C 1
ATOM 1263 O O . ALA A 1 158 ? 12.558 -21.462 -11.458 1.00 65.38 158 ALA A O 1
ATOM 1264 N N . ARG A 1 159 ? 13.910 -19.694 -11.163 1.00 63.22 159 ARG A N 1
ATOM 1265 C CA . ARG A 1 159 ? 14.687 -20.297 -10.074 1.00 63.22 159 ARG A CA 1
ATOM 1266 C C . ARG A 1 159 ? 14.015 -20.194 -8.702 1.00 63.22 159 ARG A C 1
ATOM 1268 O O . ARG A 1 159 ? 14.171 -21.129 -7.912 1.00 63.22 159 ARG A O 1
ATOM 1275 N N . TYR A 1 160 ? 13.287 -19.109 -8.412 1.00 63.00 160 TYR A N 1
ATOM 1276 C CA . TYR A 1 160 ? 12.892 -18.779 -7.030 1.00 63.00 160 TYR A CA 1
ATOM 1277 C C . TYR A 1 160 ? 11.396 -18.544 -6.775 1.00 63.00 160 TYR A C 1
ATOM 1279 O O . TYR A 1 160 ? 10.981 -18.670 -5.630 1.00 63.00 160 TYR A O 1
ATOM 1287 N N . VAL A 1 161 ? 10.572 -18.238 -7.785 1.00 60.75 161 VAL A N 1
ATOM 1288 C CA . VAL A 1 161 ? 9.155 -17.869 -7.554 1.00 60.75 161 VAL A CA 1
ATOM 1289 C C . VAL A 1 161 ? 8.182 -18.984 -7.935 1.00 60.75 161 VAL A C 1
ATOM 1291 O O . VAL A 1 161 ? 7.227 -19.222 -7.202 1.00 60.75 161 VAL A O 1
ATOM 1294 N N . ARG A 1 162 ? 8.437 -19.739 -9.016 1.00 55.66 162 ARG A N 1
ATOM 1295 C CA . ARG A 1 162 ? 7.553 -20.863 -9.400 1.00 55.66 162 ARG A CA 1
ATOM 1296 C C . ARG A 1 162 ? 7.516 -21.999 -8.371 1.00 55.66 162 ARG A C 1
ATOM 1298 O O . ARG A 1 162 ? 6.478 -22.621 -8.212 1.00 55.66 162 ARG A O 1
ATOM 1305 N N . ARG A 1 163 ? 8.595 -22.208 -7.609 1.00 51.62 163 ARG A N 1
ATOM 1306 C CA . ARG A 1 163 ? 8.655 -23.253 -6.568 1.00 51.62 163 ARG A CA 1
ATOM 1307 C C . ARG A 1 163 ? 7.762 -23.003 -5.347 1.00 51.62 163 ARG A C 1
ATOM 1309 O O . ARG A 1 163 ? 7.551 -23.933 -4.584 1.00 51.62 163 ARG A O 1
ATOM 1316 N N . HIS A 1 164 ? 7.252 -21.787 -5.148 1.00 48.53 164 HIS A N 1
ATOM 1317 C CA . HIS A 1 164 ? 6.440 -21.445 -3.972 1.00 48.53 164 HIS A CA 1
ATOM 1318 C C . HIS A 1 164 ? 4.923 -21.571 -4.184 1.00 48.53 164 HIS A C 1
ATOM 1320 O O . HIS A 1 164 ? 4.180 -21.404 -3.226 1.00 48.53 164 HIS A O 1
ATOM 1326 N N . HIS A 1 165 ? 4.464 -21.842 -5.411 1.00 45.19 165 HIS A N 1
ATOM 1327 C CA . HIS A 1 165 ? 3.040 -22.026 -5.732 1.00 45.19 165 HIS A CA 1
ATOM 1328 C C . HIS A 1 165 ? 2.641 -23.501 -5.943 1.00 45.19 165 HIS A C 1
ATOM 1330 O O . HIS A 1 165 ? 1.475 -23.770 -6.217 1.00 45.19 165 HIS A O 1
ATOM 1336 N N . GLU A 1 166 ? 3.589 -24.440 -5.835 1.00 40.72 166 GLU A N 1
ATOM 1337 C CA . GLU A 1 166 ? 3.387 -25.887 -6.056 1.00 40.72 166 GLU A CA 1
ATOM 1338 C C . GLU A 1 166 ? 3.561 -26.734 -4.773 1.00 40.72 166 GLU A C 1
ATOM 1340 O O . GLU A 1 166 ? 3.695 -27.954 -4.850 1.00 40.72 166 GLU A O 1
ATOM 1345 N N . LEU A 1 167 ? 3.543 -26.104 -3.594 1.00 36.66 167 LEU A N 1
ATOM 1346 C CA . LEU A 1 167 ? 3.537 -26.734 -2.263 1.00 36.66 167 LEU A CA 1
ATOM 1347 C C . LEU A 1 167 ? 2.419 -26.113 -1.422 1.00 36.66 167 LEU A C 1
ATOM 1349 O O . LEU A 1 167 ? 1.807 -26.864 -0.634 1.00 36.66 167 LEU A O 1
#

Radius of gyration: 28.0 Å; Cα contacts (8 Å, |Δi|>4): 248; chains: 1; bounding box: 67×51×83 Å

Organism: Papilio machaon (NCBI:txid76193)

Secondary structure (DSSP, 8-state):
-GGGTTTT-----------TT----------S-SSSS-EEEEEE--SEEE-TTS-EEEEP--TTSS-----EEEEEES-SB-SSSSSEEEEEEEEEEEEEEEEEEPPPPPTT---S---------SEEETTEEEEEEEEEEEEEEEEEEEEE-HHHHHHHTGGGS--

Mean predicted aligned error: 14.8 Å

Solvent-accessible surface area (backbone atoms only — not comparable to full-atom values): 10733 Å² total; per-residue (Å²): 125,75,80,58,74,77,72,70,72,83,77,79,78,86,88,74,85,83,76,96,83,70,85,74,79,74,76,80,78,75,86,67,73,99,46,52,29,53,61,44,80,43,80,43,67,60,56,62,47,55,33,74,88,66,51,78,38,41,39,58,57,50,91,80,80,86,53,68,69,61,75,42,74,39,22,39,43,75,47,61,54,26,75,83,52,82,31,36,24,42,55,40,69,33,85,43,77,43,54,26,47,45,82,42,72,57,84,74,80,68,96,80,79,86,84,79,93,69,87,83,74,77,82,78,61,76,41,83,50,98,90,44,40,30,28,80,46,77,46,75,46,55,27,69,38,36,54,39,38,40,65,38,56,67,66,54,46,76,73,65,51,61,72,71,79,78,119

=== Feature glossary ===
Legend for the data blocks above and below:

— What the protein is —

The amino-acid sequence is the protein's primary structure: the linear order of residues from the N-terminus to the C-terminus, written in one-letter code. Everything else here — the 3D coordinates, the secondary structure, the domain annotations — is ultimately a consequence of this string.

Database cross-references. InterPro integrates a dozen domain/family signature databases into unified entries with residue-range hits. GO terms attach function/process/location labels with evidence codes. CATH codes position the fold in a four-level structural taxonomy. Organism is the NCBI-taxonomy species name.

— Where its atoms are —

The mmCIF block holds the 3D Cartesian coordinates of each backbone atom (N, Cα, C, O) in ångströms. mmCIF is the PDB's canonical archive format — a tagged-loop text representation of the atomic model.

The six renders are orthographic views along the three Cartesian axes in both directions. Representation (cartoon, sticks, or surface) and color scheme (sequence-rainbow or by-chain) vary across proteins so the training set covers all the common visualization conventions.

— Local backbone conformation —

Secondary structure is the local, repeating backbone conformation. DSSP classifies it into eight states by reading the hydrogen-bond network: three helix types (H, G, I), two β types (E, B), two non-regular types (T, S), and unstructured coil (-).

SS3 is a coarse helix/strand/coil call (letters a/b/c) made by the P-SEA algorithm from inter-Cα distances and dihedrals. It is less detailed than DSSP but needs only Cα positions.

Backbone dihedral angles. Every residue except chain termini has a φ (preceding-C → N → Cα → C) and a ψ (N → Cα → C → next-N). They are reported in degrees following the IUPAC sign convention. Secondary structure is essentially a statement about which (φ, ψ) basin each residue occupies.

— Global shape and packing —

The geometric summary reports three shape descriptors. Rg (radius of gyration) measures how spread out the Cα atoms are about their centre of mass; compact globular proteins have small Rg, elongated or unfolded ones large. Cα contacts (<8 Å, |i−j|>4) count long-range residue pairs in spatial proximity — high for tightly packed folds, near zero for rods or random coil. The bounding-box extents give the protein's footprint along x, y, z in Å.

Solvent accessibility: the surface area of each residue that a 1.4 Å water probe can touch, in Å². When only backbone atoms are present the absolute values are lower than full-atom SASA (side chains contribute most of the area) and are flagged as backbone-only.

Plot images: a contact map (which residues are close in 3D, as an N×N binary image), a Ramachandran scatter (backbone torsion angles, revealing secondary-structure composition at a glance), and — for AlphaFold structures — a PAE heatmap (pairwise prediction confidence).

— Structural neighborhood —

Foldseek's 3Di representation compresses backbone geometry into a per-residue letter drawn from a learned twenty-state alphabet. It captures the tertiary interaction pattern around each residue — which residues are packed against it in space, regardless of where they are in sequence.

Structural nearest neighbors (via Foldseek easy-search vs the PDB). Reported per hit: target PDB id, E-value, and alignment TM-score. A TM-score above ~0.5 is the conventional threshold for 'same fold'.

— Confidence and disorder —

pLDDT (predicted Local Distance Difference Test) is AlphaFold's per-residue confidence score, ranging from 0 to 100. Values above 90 indicate high confidence (typically well-packed cores); 70–90 is confident; 50–70 low confidence; below 50 usually means the region is disordered or the prediction is unreliable there. AlphaFold stores pLDDT in the mmCIF B-factor column.

For experimental (PDB) structures, the B-factor (temperature factor) quantifies the positional spread of each atom in the crystal — a combination of thermal vibration and static disorder — in units of Å². High B-factors mark flexible loops or poorly resolved regions; low B-factors mark the rigid, well-ordered core.

Predicted Aligned Error (PAE) is an AlphaFold confidence matrix: entry (i, j) is the expected error in the position of residue j, in ångströms, when the prediction is superimposed on the true structure at residue i. Low PAE within a block of residues means that block is internally rigid and well-predicted; high PAE between two blocks means their relative placement is uncertain even if each block individually is confident.